Protein AF-A0A2S9GPJ5-F1 (afdb_monomer_lite)

Foldseek 3Di:
DPDDPVVLVVVLVCLVVVVDQDDDDDLVSLLVGDHQHQFADDPDQWDDPPDDIGGHDPVSVCSRGVSHDDVPPHD

Radius of gyration: 13.58 Å; chains: 1; bounding box: 31×24×39 Å

Structure (mmCIF, N/CA/C/O backbone):
data_AF-A0A2S9GPJ5-F1
#
_entry.id   AF-A0A2S9GPJ5-F1
#
loop_
_atom_site.group_PDB
_atom_site.id
_atom_site.type_symbol
_atom_site.label_atom_id
_atom_site.label_alt_id
_atom_site.label_comp_id
_atom_site.label_asym_id
_atom_site.label_entity_id
_atom_site.label_seq_id
_atom_site.pdbx_PDB_ins_code
_atom_site.Cartn_x
_atom_site.Cartn_y
_atom_site.Cartn_z
_atom_site.occupancy
_atom_site.B_iso_or_equiv
_atom_site.auth_seq_id
_atom_site.auth_comp_id
_atom_site.auth_asym_id
_atom_site.auth_atom_id
_atom_site.pdbx_PDB_model_num
ATOM 1 N N . ALA A 1 1 ? -2.224 4.017 -14.546 1.00 52.00 1 ALA A N 1
ATOM 2 C CA . ALA A 1 1 ? -2.924 5.320 -14.584 1.00 52.00 1 ALA A CA 1
ATOM 3 C C . ALA A 1 1 ? -4.211 5.139 -15.383 1.00 52.00 1 ALA A C 1
ATOM 5 O O . ALA A 1 1 ? -4.171 4.439 -16.381 1.00 52.00 1 ALA A O 1
ATOM 6 N N . GLY A 1 2 ? -5.343 5.661 -14.913 1.00 68.88 2 GLY A N 1
ATOM 7 C CA . GLY A 1 2 ? -6.657 5.403 -15.535 1.00 68.88 2 GLY A CA 1
ATOM 8 C C . GLY A 1 2 ? -7.855 5.794 -14.666 1.00 68.88 2 GLY A C 1
ATOM 9 O O . GLY A 1 2 ? -8.987 5.794 -15.127 1.00 68.88 2 GLY A O 1
ATOM 10 N N . MET A 1 3 ? -7.602 6.160 -13.410 1.00 77.69 3 MET A N 1
ATOM 11 C CA . MET A 1 3 ? -8.602 6.639 -12.467 1.00 77.69 3 MET A CA 1
ATOM 12 C C . MET A 1 3 ? -8.584 8.169 -12.433 1.00 77.69 3 MET A C 1
ATOM 14 O O . MET A 1 3 ? -7.509 8.768 -12.346 1.00 77.69 3 MET A O 1
ATOM 18 N N . LEU A 1 4 ? -9.762 8.795 -12.491 1.00 85.19 4 LEU A N 1
ATOM 19 C CA . LEU A 1 4 ? -9.898 10.241 -12.315 1.00 85.19 4 LEU A CA 1
ATOM 20 C C . LEU A 1 4 ? -9.390 10.646 -10.918 1.00 85.19 4 LEU A C 1
ATOM 22 O O . LEU A 1 4 ? -9.688 9.940 -9.949 1.00 85.19 4 LEU A O 1
ATOM 26 N N . PRO A 1 5 ? -8.685 11.784 -10.770 1.00 84.81 5 PRO A N 1
ATOM 27 C CA . PRO A 1 5 ? -8.200 12.246 -9.468 1.00 84.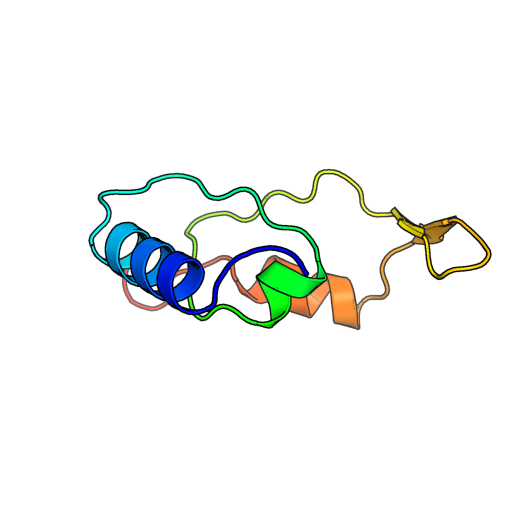81 5 PRO A CA 1
ATOM 28 C C . PRO A 1 5 ? -9.302 12.331 -8.406 1.00 84.81 5 PRO A C 1
ATOM 30 O O . PRO A 1 5 ? -9.078 11.949 -7.261 1.00 84.81 5 PRO A O 1
ATOM 33 N N . THR A 1 6 ? -10.503 12.757 -8.805 1.00 88.50 6 THR A N 1
ATOM 34 C CA . THR A 1 6 ? -11.687 12.828 -7.939 1.00 88.50 6 THR A CA 1
ATOM 35 C C . THR A 1 6 ? -12.079 11.461 -7.394 1.00 88.50 6 THR A C 1
ATOM 37 O O . THR A 1 6 ? -12.329 11.323 -6.205 1.00 88.50 6 THR A O 1
ATOM 40 N N . PHE A 1 7 ? -12.066 10.428 -8.239 1.00 88.19 7 PHE A N 1
ATOM 41 C CA . PHE A 1 7 ? -12.426 9.077 -7.817 1.00 88.19 7 PHE A CA 1
ATOM 42 C C . PHE A 1 7 ? -11.412 8.516 -6.817 1.00 88.19 7 PHE A C 1
ATOM 44 O O . PHE A 1 7 ? -11.800 7.889 -5.835 1.00 88.19 7 PHE A O 1
ATOM 51 N N . ARG A 1 8 ? -10.117 8.792 -7.021 1.00 86.38 8 ARG A N 1
ATOM 52 C CA . ARG A 1 8 ? -9.076 8.438 -6.047 1.00 86.38 8 ARG A CA 1
ATOM 53 C C . ARG A 1 8 ? -9.371 9.069 -4.685 1.00 86.38 8 ARG A C 1
ATOM 55 O O . ARG A 1 8 ? -9.363 8.352 -3.695 1.00 86.38 8 ARG A O 1
ATOM 62 N N . HIS A 1 9 ? -9.692 10.363 -4.655 1.00 87.81 9 HIS A N 1
ATOM 63 C CA . HIS A 1 9 ? -10.000 11.080 -3.414 1.00 87.81 9 HIS A CA 1
ATOM 64 C C . HIS A 1 9 ? -11.212 10.477 -2.688 1.00 87.81 9 HIS A C 1
ATOM 66 O O . HIS A 1 9 ? -11.150 10.196 -1.497 1.00 87.81 9 HIS A O 1
ATOM 72 N N . THR A 1 10 ? -12.287 10.177 -3.422 1.00 90.88 10 THR A N 1
ATOM 73 C CA . THR A 1 10 ? -13.476 9.531 -2.850 1.00 90.88 10 THR A CA 1
ATOM 74 C C . THR A 1 10 ? -13.155 8.157 -2.257 1.00 90.88 10 THR A C 1
ATOM 76 O O . THR A 1 10 ? -13.630 7.830 -1.174 1.00 90.88 10 THR A O 1
ATOM 79 N N . VAL A 1 11 ? -12.334 7.338 -2.926 1.00 90.12 11 VAL A N 1
ATOM 80 C CA . VAL A 1 11 ? -11.914 6.037 -2.374 1.00 90.12 11 VAL A CA 1
ATOM 81 C C . VAL A 1 11 ? -11.105 6.222 -1.086 1.00 90.12 11 VAL A C 1
ATOM 83 O O . VAL A 1 11 ? -11.338 5.487 -0.128 1.00 90.12 11 VAL A O 1
ATOM 86 N N . GLU A 1 12 ? -10.210 7.212 -1.032 1.00 89.25 12 GLU A N 1
ATOM 87 C CA . GLU A 1 12 ? -9.428 7.542 0.169 1.00 89.25 12 GLU A CA 1
ATOM 88 C C . GLU A 1 12 ? -10.310 7.939 1.358 1.00 89.25 12 GLU A C 1
ATOM 90 O O . GLU A 1 12 ? -10.132 7.420 2.467 1.00 89.25 12 GLU A O 1
ATOM 95 N N . GLU A 1 13 ? -11.302 8.796 1.122 1.00 90.62 13 GLU A N 1
ATOM 96 C CA . GLU A 1 13 ? -12.274 9.212 2.135 1.00 90.62 13 GLU A CA 1
ATOM 97 C C . GLU A 1 13 ? -13.093 8.025 2.650 1.00 90.62 13 GLU A C 1
ATOM 99 O O . GLU A 1 13 ? -13.184 7.800 3.860 1.00 90.62 13 GLU A O 1
ATOM 104 N N . LEU A 1 14 ? -13.647 7.217 1.742 1.00 91.69 14 LEU A N 1
ATOM 105 C CA . LEU A 1 14 ? -14.481 6.073 2.105 1.00 91.69 14 LEU A CA 1
ATOM 106 C C . LEU A 1 14 ? -13.691 4.976 2.831 1.00 91.69 14 LEU A C 1
ATOM 108 O O . LEU A 1 14 ? -14.232 4.318 3.724 1.00 91.69 14 LEU A O 1
ATOM 112 N N . PHE A 1 15 ? -12.423 4.765 2.472 1.00 89.69 15 PHE A N 1
ATOM 113 C CA . PHE A 1 15 ? -11.553 3.805 3.151 1.00 89.69 15 PHE A CA 1
ATOM 114 C C . PHE A 1 15 ? -11.207 4.275 4.566 1.00 89.69 15 PHE A C 1
ATOM 116 O O . PHE A 1 15 ? -11.311 3.502 5.520 1.00 89.69 15 PHE A O 1
ATOM 123 N N . THR A 1 16 ? -10.881 5.561 4.725 1.00 86.38 16 THR A N 1
ATOM 124 C CA . THR A 1 16 ? -10.567 6.163 6.032 1.00 86.38 16 THR A CA 1
ATOM 125 C C . THR A 1 16 ? -11.788 6.185 6.955 1.00 86.38 16 THR A C 1
ATOM 127 O O . THR A 1 16 ? -11.667 5.882 8.140 1.00 86.38 16 THR A O 1
ATOM 130 N N . ALA A 1 17 ? -12.981 6.443 6.410 1.00 90.31 17 ALA A N 1
ATOM 131 C CA . ALA A 1 17 ? -14.252 6.329 7.130 1.00 90.31 17 ALA A CA 1
ATOM 132 C C . ALA A 1 17 ? -14.638 4.871 7.464 1.00 90.31 17 ALA A C 1
ATOM 134 O O . ALA A 1 17 ? -15.610 4.625 8.176 1.00 90.31 17 ALA A O 1
ATOM 135 N N . GLY A 1 18 ? -13.905 3.882 6.940 1.00 89.56 18 GLY A N 1
ATOM 136 C CA . GLY A 1 18 ? -14.176 2.464 7.144 1.00 89.56 18 GLY A CA 1
ATOM 137 C C . GLY A 1 18 ? -15.398 1.946 6.383 1.00 89.56 18 GLY A C 1
ATOM 138 O O . GLY A 1 18 ? -15.873 0.855 6.703 1.00 89.56 18 GLY A O 1
ATOM 139 N N . LEU A 1 19 ? -15.905 2.684 5.396 1.00 93.44 19 LEU A N 1
ATOM 140 C CA . LEU A 1 19 ? -17.012 2.267 4.531 1.00 93.44 19 LEU A CA 1
ATOM 141 C C . LEU A 1 19 ? -16.529 1.331 3.415 1.00 93.44 19 LEU A C 1
ATOM 143 O O . LEU A 1 19 ? -17.244 0.413 3.021 1.00 93.44 19 LEU A O 1
ATOM 147 N N . VAL A 1 20 ? -15.284 1.507 2.966 1.00 92.12 20 VAL A N 1
ATOM 148 C CA . VAL A 1 20 ? -14.587 0.565 2.082 1.00 92.12 20 VAL A CA 1
ATOM 149 C C . VAL A 1 20 ? -13.616 -0.265 2.915 1.00 92.12 20 VAL A C 1
ATOM 151 O O . VAL A 1 20 ? -12.783 0.274 3.637 1.00 92.12 20 VAL A O 1
ATOM 154 N N . LYS A 1 21 ? -13.727 -1.595 2.828 1.00 90.38 21 LYS A N 1
ATOM 155 C CA . LYS A 1 21 ? -12.889 -2.531 3.600 1.00 90.38 21 LYS A CA 1
ATOM 156 C C . LYS A 1 21 ? -11.708 -3.097 2.813 1.00 90.38 21 LYS A C 1
ATOM 158 O O . LYS A 1 21 ? -10.756 -3.573 3.422 1.00 90.38 21 LYS A O 1
ATOM 163 N N . ALA A 1 22 ? -11.773 -3.058 1.485 1.00 91.31 22 ALA A N 1
ATOM 164 C CA . ALA A 1 22 ? -10.753 -3.601 0.599 1.00 91.31 22 ALA A CA 1
ATOM 165 C C . ALA A 1 22 ? -10.598 -2.715 -0.638 1.00 91.31 22 ALA A C 1
ATOM 167 O O . ALA A 1 22 ? -11.587 -2.241 -1.196 1.00 91.31 22 ALA A O 1
ATOM 168 N N . VAL A 1 23 ? -9.354 -2.519 -1.066 1.00 90.00 23 VAL A N 1
ATOM 169 C CA . VAL A 1 23 ? -9.001 -1.781 -2.280 1.00 90.00 23 VAL A CA 1
ATOM 170 C C . VAL A 1 23 ? -8.007 -2.624 -3.062 1.00 90.00 23 VAL A C 1
ATOM 172 O O . VAL A 1 23 ? -7.020 -3.101 -2.507 1.00 90.00 23 VAL A O 1
ATOM 175 N N . PHE A 1 24 ? -8.262 -2.783 -4.357 1.00 89.69 24 PHE A N 1
ATOM 176 C CA . PHE A 1 24 ? -7.320 -3.385 -5.292 1.00 89.69 24 PHE A CA 1
ATOM 177 C C . PHE A 1 24 ? -6.622 -2.260 -6.050 1.00 89.69 24 PHE A C 1
ATOM 179 O O . PHE A 1 24 ? -7.276 -1.421 -6.671 1.00 89.69 24 PHE A O 1
ATOM 186 N N . ALA A 1 25 ? -5.296 -2.221 -5.970 1.00 86.62 25 ALA A N 1
ATOM 187 C CA . ALA A 1 25 ? -4.486 -1.167 -6.557 1.00 86.62 25 ALA A CA 1
ATOM 188 C C . ALA A 1 25 ? -3.305 -1.765 -7.321 1.00 86.62 25 ALA A C 1
ATOM 190 O O . ALA A 1 25 ? -2.702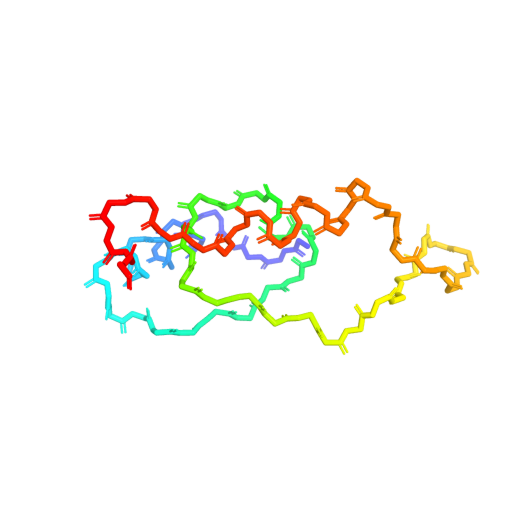 -2.744 -6.889 1.00 86.62 25 ALA A O 1
ATOM 191 N N . THR A 1 26 ? -2.955 -1.150 -8.450 1.00 85.94 26 THR A N 1
ATOM 192 C CA . THR A 1 26 ? -1.683 -1.426 -9.125 1.00 85.94 26 THR A CA 1
ATOM 193 C C . THR A 1 26 ? -0.531 -0.760 -8.370 1.00 85.94 26 THR A C 1
ATOM 195 O O . THR A 1 26 ? -0.759 0.182 -7.608 1.00 85.94 26 THR A O 1
ATOM 198 N N . GLU A 1 27 ? 0.712 -1.182 -8.626 1.00 81.31 27 GLU A N 1
ATOM 199 C CA . GLU A 1 27 ? 1.924 -0.617 -8.000 1.00 81.31 27 GLU A CA 1
ATOM 200 C C . GLU A 1 27 ? 1.925 0.921 -8.036 1.00 81.31 27 GLU A C 1
ATOM 202 O O . GLU A 1 27 ? 2.029 1.582 -7.006 1.00 81.31 27 GLU A O 1
ATOM 207 N N . THR A 1 28 ? 1.673 1.506 -9.210 1.00 76.00 28 THR A N 1
ATOM 208 C CA . THR A 1 28 ? 1.647 2.966 -9.390 1.00 76.00 28 THR A CA 1
ATOM 209 C C . THR A 1 28 ? 0.565 3.666 -8.569 1.00 76.00 28 THR A C 1
ATOM 211 O O . THR A 1 28 ? 0.738 4.818 -8.185 1.00 76.00 28 THR A O 1
ATOM 214 N N . LEU A 1 29 ? -0.574 3.004 -8.338 1.00 77.19 29 LEU A N 1
ATOM 215 C CA . LEU A 1 29 ? -1.658 3.581 -7.545 1.00 77.19 2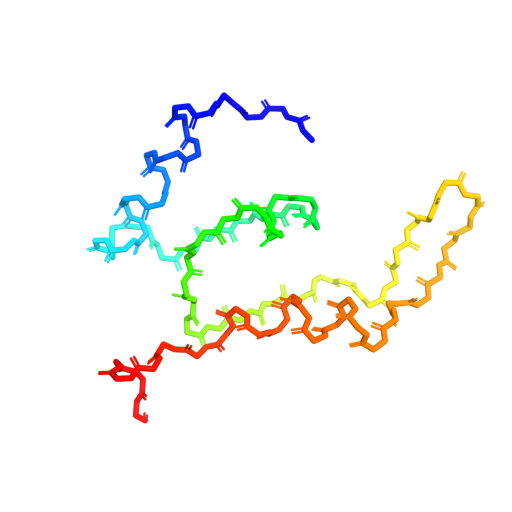9 LEU A CA 1
ATOM 216 C C . LEU A 1 29 ? -1.328 3.490 -6.049 1.00 77.19 29 LEU A C 1
ATOM 218 O O . LEU A 1 29 ? -1.515 4.471 -5.339 1.00 77.19 29 LEU A O 1
ATOM 222 N N . ALA A 1 30 ? -0.769 2.363 -5.595 1.00 75.56 30 ALA A N 1
ATOM 223 C CA . ALA A 1 30 ? -0.378 2.137 -4.201 1.00 75.56 30 ALA A CA 1
ATOM 224 C C . ALA A 1 30 ? 0.713 3.108 -3.704 1.00 75.56 30 ALA A C 1
ATOM 226 O O . ALA A 1 30 ? 0.739 3.478 -2.528 1.00 75.56 30 ALA A O 1
ATOM 227 N N . LEU A 1 31 ? 1.595 3.565 -4.597 1.00 74.50 31 LEU A N 1
ATOM 228 C CA . LEU A 1 31 ? 2.604 4.577 -4.272 1.00 74.50 31 LEU A CA 1
ATOM 229 C C . LEU A 1 31 ? 1.998 5.971 -4.040 1.00 74.50 31 LEU A C 1
ATOM 231 O O . LEU A 1 31 ? 2.523 6.736 -3.235 1.00 74.50 31 LEU A O 1
ATOM 235 N N . GLY A 1 32 ? 0.887 6.291 -4.711 1.00 71.75 32 GLY A N 1
ATOM 236 C CA . GLY A 1 32 ? 0.313 7.638 -4.760 1.00 71.75 32 GLY A CA 1
ATOM 237 C C . GLY A 1 32 ? -0.869 7.905 -3.827 1.00 71.75 32 GLY A C 1
ATOM 238 O O . GLY A 1 32 ? -1.469 8.969 -3.954 1.00 71.75 32 GLY A O 1
ATOM 239 N N . ILE A 1 33 ? -1.228 6.962 -2.951 1.00 74.69 33 ILE A N 1
ATOM 240 C CA . ILE A 1 33 ? -2.393 7.066 -2.056 1.00 74.69 33 ILE A CA 1
ATOM 241 C C . ILE A 1 33 ? -1.982 7.036 -0.584 1.00 74.69 33 ILE A C 1
ATOM 243 O O . ILE A 1 33 ? -1.093 6.275 -0.191 1.00 74.69 33 ILE A O 1
ATOM 247 N N . ASN A 1 34 ? -2.634 7.857 0.243 1.00 75.56 34 ASN A N 1
ATOM 248 C CA . ASN A 1 34 ? -2.377 7.924 1.686 1.00 75.56 34 ASN A CA 1
ATOM 249 C C . ASN A 1 34 ? -3.466 7.193 2.487 1.00 75.56 34 ASN A C 1
ATOM 251 O O . ASN A 1 34 ? -4.197 7.795 3.267 1.00 75.56 34 ASN A O 1
ATOM 255 N N . MET A 1 35 ? -3.572 5.880 2.276 1.00 81.88 35 MET A N 1
ATOM 256 C CA . MET A 1 35 ? -4.529 5.009 2.965 1.00 81.88 35 MET A CA 1
ATOM 257 C C . MET A 1 35 ? -3.789 3.932 3.766 1.00 81.88 35 MET A C 1
ATOM 259 O O . MET A 1 35 ? -3.371 2.930 3.181 1.00 81.88 35 MET A O 1
ATOM 263 N N . PRO A 1 36 ? -3.595 4.101 5.086 1.00 80.38 36 PRO A N 1
ATOM 264 C CA . PRO A 1 36 ? -2.990 3.059 5.903 1.00 80.38 36 PRO A CA 1
ATOM 265 C C . PRO A 1 36 ? -3.981 1.897 6.065 1.00 80.38 36 PRO A C 1
ATOM 267 O O . PRO A 1 36 ? -5.085 2.059 6.590 1.00 80.38 36 PRO A O 1
ATOM 270 N N . ALA A 1 37 ? -3.594 0.713 5.598 1.00 87.06 37 ALA A N 1
ATOM 271 C CA . ALA A 1 37 ? -4.393 -0.502 5.679 1.00 87.06 37 ALA A CA 1
ATOM 272 C C . ALA A 1 37 ? -3.951 -1.347 6.879 1.00 87.06 37 ALA A C 1
ATOM 274 O O . ALA A 1 37 ? -2.786 -1.344 7.264 1.00 87.06 37 ALA A O 1
ATOM 275 N N . ARG A 1 38 ? -4.861 -2.136 7.462 1.00 88.12 38 ARG A N 1
ATOM 276 C CA . ARG A 1 38 ? -4.465 -3.138 8.469 1.00 88.12 38 ARG A CA 1
ATOM 277 C C . ARG A 1 38 ? -3.561 -4.212 7.854 1.00 88.12 38 ARG A C 1
ATOM 279 O O . ARG A 1 38 ? -2.625 -4.683 8.487 1.00 88.12 38 ARG A O 1
ATOM 286 N N . THR A 1 39 ? -3.850 -4.600 6.617 1.00 89.88 39 THR A N 1
ATOM 287 C CA . THR A 1 39 ? -3.159 -5.683 5.917 1.00 89.88 39 THR A CA 1
ATOM 288 C C . THR A 1 39 ? -2.944 -5.283 4.468 1.00 89.88 39 THR A C 1
ATOM 290 O O . THR A 1 39 ? -3.833 -4.706 3.845 1.00 89.88 39 THR A O 1
ATOM 293 N N . VAL A 1 40 ? -1.771 -5.616 3.936 1.00 91.00 40 VAL A N 1
ATOM 294 C CA . VAL A 1 40 ? -1.443 -5.503 2.513 1.00 91.00 40 VAL A CA 1
ATOM 295 C C . VAL A 1 40 ? -1.222 -6.909 1.977 1.00 91.00 40 VAL A C 1
ATOM 297 O O . VAL A 1 40 ? -0.541 -7.714 2.609 1.00 91.00 40 VAL A O 1
ATOM 300 N N . VAL A 1 41 ? -1.794 -7.198 0.811 1.00 92.19 41 VAL A N 1
ATOM 301 C CA . VAL A 1 41 ? -1.598 -8.462 0.096 1.00 92.19 41 VAL A CA 1
ATOM 302 C C . VAL A 1 41 ? -0.939 -8.149 -1.237 1.00 92.19 41 VAL A C 1
ATOM 304 O O . VAL A 1 41 ? -1.450 -7.341 -2.011 1.00 92.19 41 VAL A O 1
ATOM 307 N N . LEU A 1 42 ? 0.200 -8.787 -1.497 1.00 91.75 42 LEU A N 1
ATOM 308 C CA . LEU A 1 42 ? 0.885 -8.719 -2.783 1.00 91.75 42 LEU A CA 1
ATOM 309 C C . LEU A 1 42 ? 0.490 -9.948 -3.600 1.00 91.75 42 LEU A C 1
ATOM 311 O O . LEU A 1 42 ? 0.766 -11.068 -3.181 1.00 91.75 42 LEU A O 1
ATOM 315 N N . GLU A 1 43 ? -0.145 -9.748 -4.758 1.00 90.81 43 GLU A N 1
ATOM 316 C CA . GLU A 1 43 ? -0.515 -10.857 -5.654 1.00 90.81 43 GLU A CA 1
ATOM 317 C C . GLU A 1 43 ? 0.731 -11.615 -6.138 1.00 90.81 43 GLU A C 1
ATOM 319 O O . GLU A 1 43 ? 0.736 -12.842 -6.222 1.00 90.81 43 GLU A O 1
ATOM 324 N N . ARG A 1 44 ? 1.802 -10.877 -6.461 1.00 90.25 44 ARG A N 1
ATOM 325 C CA . ARG A 1 44 ? 3.068 -11.419 -6.963 1.00 90.25 44 ARG A CA 1
ATOM 326 C C . ARG A 1 44 ? 4.245 -10.619 -6.422 1.00 90.25 44 ARG A C 1
ATOM 328 O O . ARG A 1 44 ? 4.155 -9.409 -6.242 1.00 90.25 44 ARG A O 1
ATOM 335 N N . LEU A 1 45 ? 5.372 -11.304 -6.241 1.00 91.38 45 LEU A N 1
ATOM 336 C CA . LEU A 1 45 ? 6.663 -10.701 -5.878 1.00 91.38 45 LEU A CA 1
ATOM 337 C C . LEU A 1 45 ? 7.565 -10.462 -7.095 1.00 91.38 45 LEU A C 1
ATOM 339 O O . LEU A 1 45 ? 8.767 -10.268 -6.950 1.00 91.38 45 LEU A O 1
ATOM 343 N N . VAL A 1 46 ? 6.992 -10.506 -8.296 1.00 93.12 46 VAL A N 1
ATOM 344 C CA . VAL A 1 46 ? 7.687 -10.329 -9.570 1.00 93.12 46 VAL A CA 1
ATOM 345 C C . VAL A 1 46 ? 6.910 -9.305 -10.382 1.00 93.12 46 VAL A C 1
ATOM 347 O O . VAL A 1 46 ? 5.692 -9.438 -10.525 1.00 93.12 46 VAL A O 1
ATOM 350 N N . LYS A 1 47 ? 7.602 -8.307 -10.932 1.00 89.31 47 LYS A N 1
ATOM 351 C CA . LYS A 1 47 ? 7.016 -7.270 -11.783 1.00 89.31 47 LYS A CA 1
ATOM 352 C C . LYS A 1 47 ? 7.684 -7.215 -13.148 1.00 89.31 47 LYS A C 1
ATOM 354 O O . LYS A 1 47 ? 8.817 -7.653 -13.314 1.00 89.31 47 LYS A O 1
ATOM 359 N N . TYR A 1 48 ? 6.968 -6.677 -14.125 1.00 88.88 48 TYR A N 1
ATOM 360 C CA . TYR A 1 48 ? 7.514 -6.407 -15.449 1.00 88.88 48 TYR A CA 1
ATOM 361 C C . TYR A 1 48 ? 8.101 -4.996 -15.473 1.00 88.88 48 TYR A C 1
ATOM 363 O O . TYR A 1 48 ? 7.395 -4.037 -15.166 1.00 88.88 48 TYR A O 1
ATOM 371 N N . ASN A 1 49 ? 9.379 -4.858 -15.819 1.00 87.19 49 ASN A N 1
ATOM 372 C CA . ASN A 1 49 ? 10.060 -3.558 -15.849 1.00 87.19 49 ASN A CA 1
ATOM 373 C C . ASN A 1 49 ? 10.013 -2.862 -17.224 1.00 87.19 49 ASN A C 1
ATOM 375 O O . ASN A 1 49 ? 10.620 -1.808 -17.383 1.00 87.19 49 ASN A O 1
ATOM 379 N N . GLY A 1 50 ? 9.320 -3.440 -18.209 1.00 88.44 50 GLY A N 1
ATOM 380 C CA . GLY A 1 50 ? 9.342 -2.979 -19.601 1.00 88.44 50 GLY A CA 1
ATOM 381 C C . GLY A 1 50 ? 10.067 -3.939 -20.546 1.00 88.44 50 GLY A C 1
ATOM 382 O O . GLY A 1 50 ? 9.750 -3.947 -21.733 1.00 88.44 50 GLY A O 1
ATOM 383 N N . GLU A 1 51 ? 10.950 -4.793 -20.017 1.00 93.69 51 GLU A N 1
ATOM 384 C CA . GLU A 1 51 ? 11.770 -5.736 -20.794 1.00 93.69 51 GLU A CA 1
ATOM 385 C C . GLU A 1 51 ? 11.620 -7.183 -20.312 1.00 93.69 51 GLU A C 1
ATOM 387 O O . GLU A 1 51 ? 11.477 -8.102 -21.115 1.00 93.69 51 GLU A O 1
ATOM 392 N N . GLN A 1 52 ? 11.632 -7.402 -18.994 1.00 92.44 52 GLN A N 1
ATOM 393 C CA . GLN A 1 52 ? 11.560 -8.733 -18.399 1.00 92.44 52 GLN A CA 1
ATOM 394 C C . GLN A 1 52 ? 10.814 -8.735 -17.062 1.00 92.44 52 GLN A C 1
ATOM 396 O O . GLN A 1 52 ? 10.593 -7.703 -16.422 1.00 92.44 52 GLN A O 1
ATOM 401 N N . HIS A 1 53 ? 10.434 -9.934 -16.628 1.00 92.75 53 HIS A N 1
ATOM 402 C CA . HIS A 1 53 ? 9.889 -10.168 -15.299 1.00 92.75 53 HIS A CA 1
ATOM 403 C C . HIS A 1 53 ? 11.027 -10.288 -14.282 1.00 92.75 53 HIS A C 1
ATOM 405 O O . HIS A 1 53 ? 11.834 -11.213 -14.356 1.00 92.75 53 HIS A O 1
ATOM 411 N N . MET A 1 54 ? 11.082 -9.364 -13.326 1.00 93.81 54 MET A N 1
ATOM 412 C CA . MET A 1 54 ? 12.096 -9.329 -12.272 1.00 93.81 54 MET A CA 1
ATOM 413 C C . MET A 1 54 ? 11.454 -9.370 -10.887 1.00 93.81 54 MET A C 1
A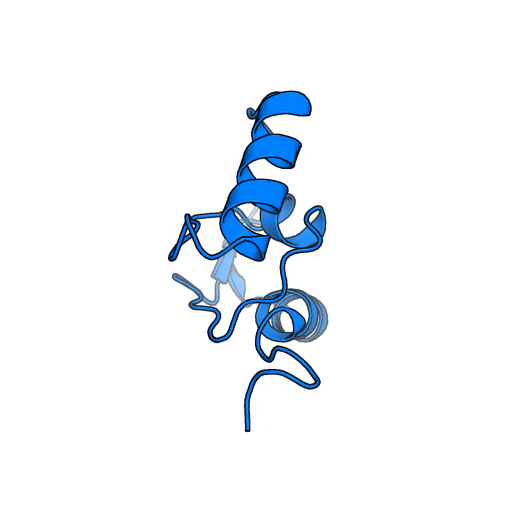TOM 415 O O . MET A 1 54 ? 10.358 -8.830 -10.712 1.00 93.81 54 MET A O 1
ATOM 419 N N . PRO A 1 55 ? 12.113 -9.979 -9.887 1.00 95.06 55 PRO A N 1
ATOM 420 C CA . PRO A 1 55 ? 11.685 -9.866 -8.500 1.00 95.06 55 PRO A CA 1
ATOM 421 C C . PRO A 1 55 ? 11.572 -8.404 -8.059 1.00 95.06 55 PRO A C 1
ATOM 423 O O . PRO A 1 55 ? 12.343 -7.555 -8.512 1.00 95.06 55 PRO A O 1
ATOM 426 N N . LEU A 1 56 ? 10.642 -8.122 -7.147 1.00 92.56 56 LEU A N 1
ATOM 427 C CA . LEU A 1 56 ? 10.569 -6.823 -6.483 1.00 92.56 56 LEU A CA 1
ATOM 428 C C . LEU A 1 56 ? 11.880 -6.541 -5.750 1.00 92.56 56 LEU A C 1
ATOM 430 O O . LEU A 1 56 ? 12.420 -7.396 -5.044 1.00 92.56 56 LEU A O 1
ATOM 434 N N . THR A 1 57 ? 12.370 -5.315 -5.882 1.00 92.75 57 THR A N 1
ATOM 435 C CA . THR A 1 57 ? 13.510 -4.862 -5.089 1.00 92.75 57 THR A CA 1
ATOM 436 C C . THR A 1 57 ? 13.107 -4.726 -3.614 1.00 92.75 57 THR A C 1
ATOM 438 O O . THR A 1 57 ? 11.932 -4.493 -3.303 1.00 92.75 57 THR A O 1
ATOM 441 N N . PRO A 1 58 ? 14.063 -4.788 -2.668 1.00 93.44 58 PRO A N 1
ATOM 442 C CA . PRO A 1 58 ? 13.767 -4.557 -1.254 1.00 93.44 58 PRO A CA 1
ATOM 443 C C . PRO A 1 58 ? 13.098 -3.200 -0.982 1.00 93.44 58 PRO A C 1
ATOM 445 O O . PRO A 1 58 ? 12.241 -3.093 -0.104 1.00 93.44 58 PRO A O 1
ATOM 448 N N . GLY A 1 59 ? 13.453 -2.166 -1.756 1.00 91.38 59 GLY A N 1
ATOM 449 C CA . GLY A 1 59 ? 12.853 -0.836 -1.648 1.00 91.38 59 GLY A CA 1
ATOM 450 C C . GLY A 1 59 ? 11.384 -0.817 -2.070 1.00 91.38 59 GLY A C 1
ATOM 451 O O . GLY A 1 59 ? 10.555 -0.249 -1.365 1.00 91.38 59 GLY A O 1
ATOM 452 N N . GLU A 1 60 ? 11.042 -1.484 -3.171 1.00 90.12 60 GLU A N 1
ATOM 453 C CA . GLU A 1 60 ? 9.656 -1.610 -3.643 1.00 90.12 60 GLU A CA 1
ATOM 454 C C . GLU A 1 60 ? 8.815 -2.440 -2.680 1.00 90.12 60 GLU A C 1
ATOM 456 O O . GLU A 1 60 ? 7.717 -2.035 -2.304 1.00 90.12 60 GLU A O 1
ATOM 461 N N . TYR A 1 61 ? 9.360 -3.565 -2.213 1.00 91.31 61 TYR A N 1
ATOM 462 C CA . TYR A 1 61 ? 8.703 -4.395 -1.212 1.00 91.31 61 TYR A CA 1
ATOM 463 C C . TYR A 1 61 ? 8.402 -3.600 0.064 1.00 91.31 61 TYR A C 1
ATOM 465 O O . TYR A 1 61 ? 7.276 -3.628 0.563 1.00 91.31 61 TYR A O 1
ATOM 473 N N . THR A 1 62 ? 9.378 -2.839 0.564 1.00 90.31 62 THR A N 1
ATOM 474 C CA . THR A 1 62 ? 9.211 -2.005 1.763 1.00 90.31 62 THR A CA 1
ATOM 475 C C . THR A 1 62 ? 8.194 -0.888 1.533 1.00 90.31 62 THR A C 1
ATOM 477 O O . THR A 1 62 ? 7.364 -0.636 2.401 1.00 90.31 62 THR A O 1
ATOM 480 N N . GLN A 1 63 ? 8.193 -0.243 0.362 1.00 86.62 63 GLN A N 1
ATOM 481 C CA . GLN A 1 63 ? 7.210 0.800 0.043 1.00 86.62 63 GLN A CA 1
ATOM 482 C C . GLN A 1 63 ? 5.780 0.255 -0.030 1.00 86.62 63 GLN A C 1
ATOM 484 O O . GLN A 1 63 ? 4.856 0.894 0.472 1.00 86.62 63 GLN A O 1
ATOM 489 N N . LEU A 1 64 ? 5.589 -0.925 -0.627 1.00 88.69 64 LEU A N 1
ATOM 490 C CA . LEU A 1 64 ? 4.272 -1.551 -0.742 1.00 88.69 64 LEU A CA 1
ATOM 491 C C . LEU A 1 64 ? 3.775 -2.063 0.615 1.00 88.69 64 LEU A C 1
ATOM 493 O O . LEU A 1 64 ? 2.649 -1.773 1.017 1.00 88.69 64 LEU A O 1
ATOM 497 N N . THR A 1 65 ? 4.616 -2.797 1.347 1.00 88.94 65 THR A N 1
ATOM 498 C CA . THR A 1 65 ? 4.237 -3.386 2.642 1.00 88.94 65 THR A CA 1
ATOM 499 C C . THR A 1 65 ? 4.192 -2.369 3.777 1.00 88.94 65 THR A C 1
ATOM 501 O O . THR A 1 65 ? 3.412 -2.552 4.704 1.00 88.94 65 THR A O 1
ATOM 504 N N . GLY A 1 66 ? 4.912 -1.247 3.678 1.00 87.38 66 GLY A N 1
ATOM 505 C CA . GLY A 1 66 ? 4.853 -0.134 4.633 1.00 87.38 66 GLY A CA 1
ATOM 506 C C . GLY A 1 66 ? 3.497 0.580 4.701 1.00 87.38 66 GLY A C 1
ATOM 507 O O . GLY A 1 66 ? 3.296 1.437 5.557 1.00 87.38 66 GLY A O 1
ATOM 508 N N . ARG A 1 67 ? 2.550 0.233 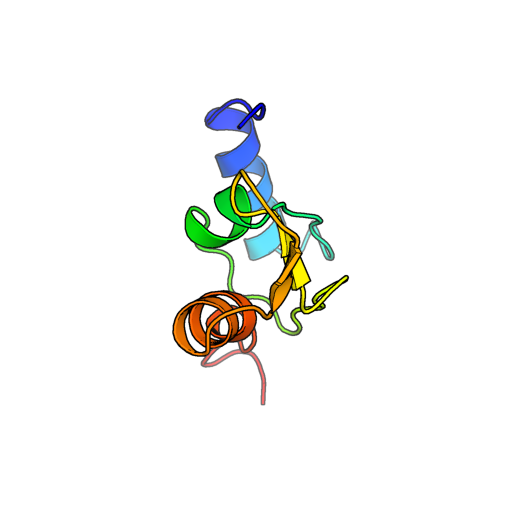3.818 1.00 84.31 67 ARG A N 1
ATOM 509 C CA . ARG A 1 67 ? 1.141 0.648 3.917 1.00 84.31 67 ARG A CA 1
ATOM 510 C C . ARG A 1 67 ? 0.333 -0.204 4.897 1.00 84.31 67 ARG A C 1
ATOM 512 O O . ARG A 1 67 ? -0.778 0.191 5.247 1.00 84.31 67 ARG A O 1
ATOM 519 N N . ALA A 1 68 ? 0.862 -1.355 5.311 1.00 85.25 68 ALA A N 1
ATOM 520 C CA . ALA A 1 68 ? 0.275 -2.182 6.351 1.00 85.25 68 ALA A CA 1
ATOM 521 C C . ALA A 1 68 ? 0.624 -1.627 7.739 1.00 85.25 68 ALA A C 1
ATOM 523 O O . ALA A 1 68 ? 1.757 -1.223 7.994 1.00 85.25 68 ALA A O 1
ATOM 524 N N . GLY A 1 69 ? -0.347 -1.670 8.647 1.00 80.12 69 GLY A N 1
ATOM 525 C CA . GLY A 1 69 ? -0.214 -1.210 10.024 1.00 80.12 69 GLY A CA 1
ATOM 526 C C . GLY A 1 69 ? -0.720 0.218 10.204 1.00 80.12 69 GLY A C 1
ATOM 527 O O . GLY A 1 69 ? -0.112 1.190 9.757 1.00 80.12 69 GLY A O 1
ATOM 528 N N . ARG A 1 70 ? -1.841 0.365 10.916 1.00 77.56 70 ARG A N 1
ATOM 529 C CA . ARG A 1 70 ? -2.399 1.674 11.266 1.00 77.56 70 ARG A CA 1
ATOM 530 C C . ARG A 1 70 ? -1.897 2.077 12.647 1.00 77.56 70 ARG A C 1
ATOM 532 O O . ARG A 1 70 ? -2.454 1.667 13.667 1.00 77.56 70 ARG A O 1
ATOM 539 N N . ARG A 1 71 ? -0.829 2.880 12.682 1.00 69.88 71 ARG A N 1
ATOM 540 C CA . ARG A 1 71 ? -0.236 3.393 13.928 1.00 69.88 71 ARG A CA 1
ATOM 541 C C . ARG A 1 71 ? -1.313 4.070 14.789 1.00 69.88 71 ARG A C 1
ATOM 543 O O . ARG A 1 71 ? -1.915 5.046 14.359 1.00 69.88 71 ARG A O 1
ATOM 550 N N . GLY A 1 72 ? -1.537 3.550 15.997 1.00 70.25 72 GLY A N 1
ATOM 551 C CA . GLY A 1 72 ? -2.532 4.066 16.948 1.00 70.25 72 GLY A CA 1
ATOM 552 C C . GLY A 1 72 ? -3.953 3.504 16.799 1.00 70.25 72 GLY A C 1
ATOM 553 O O . GLY A 1 72 ? -4.819 3.888 17.577 1.00 70.25 72 GLY A O 1
ATOM 554 N N . ILE A 1 73 ? -4.202 2.606 15.838 1.00 69.75 73 ILE A N 1
ATOM 555 C CA . ILE A 1 73 ? -5.511 1.954 15.626 1.00 69.75 73 ILE A CA 1
ATOM 556 C C . ILE A 1 73 ? -5.386 0.426 15.683 1.00 69.75 73 ILE A C 1
ATOM 558 O O . ILE A 1 73 ? -6.280 -0.246 16.194 1.00 69.75 73 ILE A O 1
ATOM 562 N N . ASP A 1 74 ? -4.299 -0.136 15.153 1.00 66.00 74 ASP A N 1
ATOM 563 C CA . ASP A 1 74 ? -4.005 -1.565 15.257 1.00 66.00 74 ASP A CA 1
ATOM 564 C C . ASP A 1 74 ? -3.115 -1.819 16.493 1.00 66.00 74 ASP A C 1
ATOM 566 O O . ASP A 1 74 ? -2.029 -1.24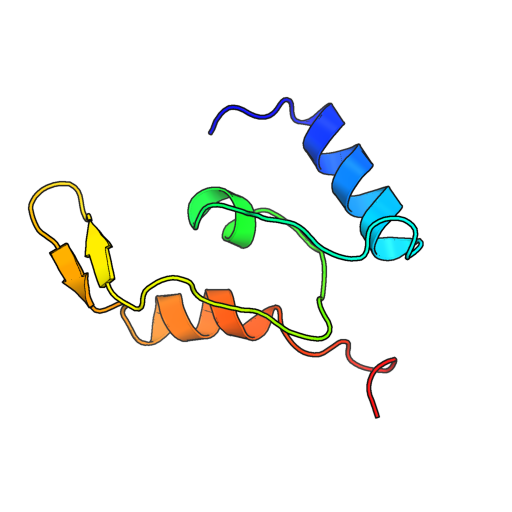3 16.593 1.00 66.00 74 ASP A O 1
ATOM 570 N N . VAL A 1 75 ? -3.620 -2.633 17.435 1.00 51.84 75 VAL A N 1
ATOM 571 C CA . VAL A 1 75 ? -2.945 -3.140 18.652 1.00 51.84 75 VAL A CA 1
ATOM 572 C C . VAL A 1 75 ? -2.644 -4.620 18.465 1.00 51.84 75 VAL A C 1
ATOM 574 O O . VAL A 1 75 ? -3.544 -5.313 17.930 1.00 51.84 75 VAL A O 1
#

Secondary structure (DSSP, 8-state):
--S-HHHHHHHHHHHHTTS-------HHHHHT----BS----S-SEEE-SSSEEEPPHHHHHHHHTTB--TTT--

Sequence (75 aa):
AGMLPTFRHTVEELFTAGLVKAVFATETLALGINMPARTVVLERLVKYNGEQHMPLTPGEYTQLTGRAGRRGIDV

pLDDT: mean 85.22, std 8.94, range [51.84, 95.06]